Protein AF-A0A9D8IGE2-F1 (afdb_monomer)

Secondary structure (DSSP, 8-state):
-PPPP-HHHHHHHHHHHHTTSTT-EEE--HHHHHHHHHHHHH-TTTHHHHTT---B-SSSS-B-HHHHHHHHHHHHTTSEE--STTS-EEEE-HHHHT--GGGGSSS-HHHHHHHHHHHHHHHHHHHHTT--

Mean predicted aligned error: 4.51 Å

Solvent-accessible surface area (backbone atoms only — not comparable to full-atom values): 7494 Å² total; per-residue (Å²): 130,84,70,78,74,52,70,51,55,52,57,51,47,23,49,17,55,45,19,62,53,78,72,33,67,47,62,59,43,65,66,55,54,33,40,33,55,49,56,48,47,70,34,79,90,42,29,87,74,35,72,87,63,65,68,46,65,89,52,100,48,45,40,36,68,60,60,56,50,40,54,51,52,33,37,77,68,62,32,32,40,64,80,50,96,80,59,51,35,33,36,38,27,70,70,38,32,64,53,67,62,84,79,60,73,59,58,55,75,68,51,51,55,47,35,49,51,47,20,54,51,42,52,50,56,64,50,60,80,71,80,121

Nearest PDB structures (foldseek):
  2zme-assembly1_C  TM=5.025E-01  e=4.613E-01  Homo sapiens
  6zv6-assemb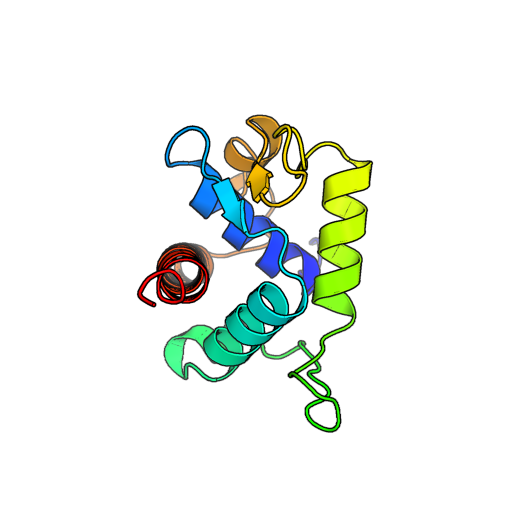ly1_K  TM=4.331E-01  e=1.067E+00  Homo sapiens
  1sd4-assembly1_B  TM=4.549E-01  e=1.668E+00  Staphylococcus aureus
  8p5d-assembly1_SK0  TM=3.813E-01  e=1.578E+00  Spraguea lophii 42_110
  6zvj-assembly1_u  TM=4.175E-01  e=3.451E+00  Homo sapiens

Radius of gyration: 14.19 Å; Cα contacts (8 Å, |Δi|>4): 168; chains: 1; bounding box: 49×35×32 Å

Sequence (132 aa):
MKEERVPSDVIRAIFHFLGEETHFRFPANIPKIHSAFYELSQERDLSTLFEDFVFDTSKIFPYCETVSYTLDILQKANLLACINPGLDEFEISKALSQWNIEETELFNENDIDLLKKAAKKFEDLVKAAYAL

Foldseek 3Di:
DQDEDDLLVLVLLLLLLCCLPPWDKFWPPQLLLQQLVVVQCPDPLLVVSCVPWDWDPVDPHTDTVSSVVSVVVCVVVVQWDQPDPVSTMIIGDPCSNPPPPVVNSHDDPSRSVSSNVSSVSSVCSRPVVVPD

Structure (mmCIF, N/CA/C/O backbone):
data_AF-A0A9D8IGE2-F1
#
_entry.id   AF-A0A9D8IGE2-F1
#
loop_
_atom_site.group_PDB
_atom_site.id
_atom_site.type_symbol
_atom_site.label_atom_id
_atom_site.label_alt_id
_atom_site.label_comp_id
_atom_site.label_asym_id
_atom_site.label_entity_id
_atom_site.label_seq_id
_atom_site.pdbx_PDB_ins_code
_atom_site.Cartn_x
_atom_site.Cartn_y
_atom_site.Cartn_z
_atom_site.occupancy
_atom_site.B_iso_or_equiv
_atom_site.auth_seq_id
_atom_site.auth_comp_id
_atom_site.auth_asym_id
_atom_site.auth_atom_id
_atom_site.pdbx_PDB_model_num
ATOM 1 N N . MET A 1 1 ? -26.355 2.794 5.710 1.00 50.00 1 MET A N 1
ATOM 2 C CA . MET A 1 1 ? -25.624 1.512 5.621 1.00 50.00 1 MET A CA 1
ATOM 3 C C . MET A 1 1 ? -24.201 1.823 6.019 1.00 50.00 1 MET A C 1
ATOM 5 O O . MET A 1 1 ? -23.719 2.846 5.554 1.00 50.00 1 MET A O 1
ATOM 9 N N . LYS A 1 2 ? -23.589 1.040 6.913 1.00 61.34 2 LYS A N 1
ATOM 10 C CA . LYS A 1 2 ? -22.153 1.192 7.170 1.00 61.34 2 LYS A CA 1
ATOM 11 C C . LYS A 1 2 ? -21.412 0.777 5.905 1.00 61.34 2 LYS A C 1
ATOM 13 O O . LYS A 1 2 ? -21.802 -0.216 5.292 1.00 61.34 2 LYS A O 1
ATOM 18 N N . GLU A 1 3 ? -20.455 1.588 5.489 1.00 76.44 3 GLU A N 1
ATOM 19 C CA . GLU A 1 3 ? -19.599 1.284 4.350 1.00 76.44 3 GLU A CA 1
ATOM 20 C C . GLU A 1 3 ? -18.750 0.056 4.714 1.00 76.44 3 GLU A C 1
ATOM 22 O O . GLU A 1 3 ? -18.251 -0.049 5.835 1.00 76.44 3 GLU A O 1
ATOM 27 N N . GLU A 1 4 ? -18.694 -0.934 3.825 1.00 85.44 4 GLU A N 1
ATOM 28 C CA . GLU A 1 4 ? -17.925 -2.157 4.056 1.00 85.44 4 GLU A CA 1
ATOM 29 C C . GLU A 1 4 ? -16.518 -1.960 3.495 1.00 85.44 4 GLU A C 1
ATOM 31 O O . GLU A 1 4 ? -16.360 -1.633 2.318 1.00 85.44 4 GLU A O 1
ATOM 36 N N . ARG A 1 5 ? -15.506 -2.149 4.348 1.00 91.00 5 ARG A N 1
ATOM 37 C CA . ARG A 1 5 ? -14.092 -2.061 3.974 1.00 91.00 5 ARG A CA 1
ATOM 38 C C . ARG A 1 5 ? -13.765 -3.094 2.902 1.00 91.00 5 ARG A C 1
ATOM 40 O O . ARG A 1 5 ? -13.992 -4.283 3.108 1.00 91.00 5 ARG A O 1
ATOM 47 N N . VAL A 1 6 ? -13.137 -2.655 1.815 1.00 93.88 6 VAL A N 1
ATOM 48 C CA . VAL A 1 6 ? -12.596 -3.534 0.770 1.00 93.88 6 VAL A CA 1
ATOM 49 C C . VAL A 1 6 ? -11.062 -3.467 0.725 1.00 93.88 6 VAL A C 1
ATOM 51 O O . VAL A 1 6 ? -10.465 -2.500 1.204 1.00 93.88 6 VAL A O 1
ATOM 54 N N . PRO A 1 7 ? -10.365 -4.451 0.122 1.00 95.75 7 PRO A N 1
ATOM 55 C CA . PRO A 1 7 ? -8.898 -4.498 0.160 1.00 95.75 7 PRO A CA 1
ATOM 56 C C . PRO A 1 7 ? -8.215 -3.276 -0.487 1.00 95.75 7 PRO A C 1
ATOM 58 O O . PRO A 1 7 ? -7.124 -2.875 -0.082 1.00 95.75 7 PRO A O 1
ATOM 61 N N . SER A 1 8 ? -8.862 -2.631 -1.465 1.00 96.19 8 SER A N 1
ATOM 62 C CA . SER A 1 8 ? -8.353 -1.393 -2.070 1.00 96.19 8 SER A CA 1
ATOM 63 C C . SER A 1 8 ? -8.285 -0.222 -1.086 1.00 96.19 8 SER A C 1
ATOM 65 O O . SER A 1 8 ? -7.421 0.642 -1.241 1.00 96.19 8 SER A O 1
ATOM 67 N N . ASP A 1 9 ? -9.138 -0.200 -0.056 1.00 96.00 9 ASP A N 1
ATOM 68 C CA . ASP A 1 9 ? -9.109 0.845 0.974 1.00 96.00 9 ASP A CA 1
ATOM 69 C C . ASP A 1 9 ? -7.844 0.741 1.822 1.00 96.00 9 ASP A C 1
ATOM 71 O O . ASP A 1 9 ? -7.261 1.760 2.182 1.00 96.00 9 ASP A O 1
ATOM 75 N N . VAL A 1 10 ? -7.367 -0.482 2.082 1.00 97.44 10 VAL A N 1
ATOM 76 C CA . VAL A 1 10 ? -6.119 -0.737 2.817 1.00 97.44 10 VAL A CA 1
ATOM 77 C C . VAL A 1 10 ? -4.922 -0.189 2.040 1.00 97.44 10 VAL A C 1
ATOM 79 O O . VAL A 1 10 ? -4.106 0.543 2.597 1.00 97.44 10 VAL A O 1
ATOM 82 N N . ILE A 1 11 ? -4.837 -0.469 0.734 1.00 97.62 11 ILE A N 1
ATOM 83 C CA . ILE A 1 11 ? -3.776 0.076 -0.134 1.00 97.62 11 ILE A CA 1
ATOM 84 C C . ILE A 1 11 ? -3.840 1.608 -0.159 1.00 97.62 11 ILE A C 1
ATOM 86 O O . ILE A 1 11 ? -2.818 2.280 -0.001 1.00 97.62 11 ILE A O 1
ATOM 90 N N . ARG A 1 12 ? -5.043 2.171 -0.332 1.00 96.50 12 ARG A N 1
ATOM 91 C CA . ARG A 1 12 ? -5.259 3.621 -0.336 1.00 96.50 12 ARG A CA 1
ATOM 92 C C . ARG A 1 12 ? -4.833 4.258 0.988 1.00 96.50 12 ARG A C 1
ATOM 94 O O . ARG A 1 12 ? -4.187 5.300 0.959 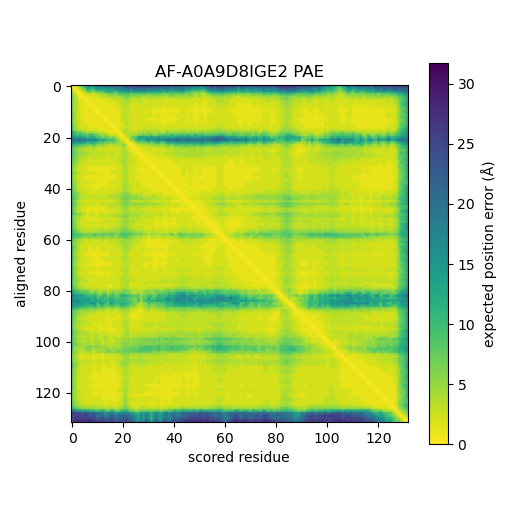1.00 96.50 12 ARG A O 1
ATOM 101 N N . ALA A 1 13 ? -5.157 3.635 2.118 1.00 96.81 13 ALA A N 1
ATOM 102 C CA . ALA A 1 13 ? -4.790 4.100 3.452 1.00 96.81 13 ALA A CA 1
ATOM 103 C C . ALA A 1 13 ? -3.278 4.041 3.697 1.00 96.81 13 ALA A C 1
ATOM 105 O O . ALA A 1 13 ? -2.700 5.001 4.199 1.00 96.81 13 ALA A O 1
ATOM 106 N N . ILE A 1 14 ? -2.614 2.967 3.264 1.00 96.81 14 ILE A N 1
ATOM 107 C CA . ILE A 1 14 ? -1.150 2.863 3.309 1.00 96.81 14 ILE A CA 1
ATOM 108 C C . ILE A 1 14 ? -0.510 4.020 2.529 1.00 96.81 14 ILE A C 1
ATOM 110 O O . ILE A 1 14 ? 0.386 4.688 3.040 1.00 96.81 14 ILE A O 1
ATOM 114 N N . PHE A 1 15 ? -0.995 4.315 1.320 1.00 95.88 15 PHE A N 1
ATOM 115 C CA . PHE A 1 15 ? -0.481 5.440 0.532 1.00 95.88 15 PHE A CA 1
ATOM 116 C C . PHE A 1 15 ? -0.849 6.807 1.111 1.00 95.88 15 PHE A C 1
ATOM 118 O O . PHE A 1 15 ? -0.061 7.741 1.008 1.00 95.88 15 PHE A O 1
ATOM 125 N N . HIS A 1 16 ? -2.007 6.943 1.748 1.00 95.12 16 HIS A N 1
ATOM 126 C CA . HIS A 1 16 ? -2.352 8.152 2.488 1.00 95.12 16 HIS A CA 1
ATOM 127 C C . HIS A 1 16 ? -1.296 8.463 3.562 1.00 95.12 16 HIS A C 1
ATOM 129 O O . HIS A 1 16 ? -0.716 9.548 3.527 1.00 95.12 16 HIS A O 1
ATOM 135 N N . PHE A 1 17 ? -0.961 7.491 4.420 1.00 94.94 17 PHE A N 1
ATOM 136 C CA . PHE A 1 17 ? 0.040 7.680 5.476 1.00 94.94 17 PHE A CA 1
ATOM 137 C C . PHE A 1 17 ? 1.461 7.876 4.941 1.00 94.94 17 PHE A C 1
ATOM 139 O O . PHE A 1 17 ? 2.215 8.667 5.498 1.00 94.94 17 PHE A O 1
ATOM 146 N N . LEU A 1 18 ? 1.827 7.230 3.829 1.00 91.56 18 LEU A N 1
ATOM 147 C CA . LEU A 1 18 ? 3.099 7.519 3.152 1.00 91.56 18 LEU A CA 1
ATOM 148 C C . LEU A 1 18 ? 3.199 8.983 2.704 1.00 91.56 18 LEU A C 1
ATOM 150 O O . LEU A 1 18 ? 4.276 9.566 2.737 1.00 91.56 18 LEU A O 1
ATOM 154 N N . GLY A 1 19 ? 2.088 9.578 2.266 1.00 86.19 19 GLY A N 1
ATOM 155 C CA . GLY A 1 19 ? 2.055 10.947 1.758 1.00 86.19 19 GLY A CA 1
ATOM 156 C C . GLY A 1 19 ? 2.023 12.045 2.829 1.00 86.19 19 GLY A C 1
ATOM 157 O O . GLY A 1 19 ? 2.150 13.218 2.465 1.00 86.19 19 GLY A O 1
ATOM 158 N N . GLU A 1 20 ? 1.831 11.709 4.112 1.00 81.81 20 GLU A N 1
ATOM 159 C CA . GLU A 1 20 ? 1.902 12.678 5.223 1.00 81.81 20 GLU A CA 1
ATOM 160 C C . GLU A 1 20 ? 3.314 13.271 5.356 1.00 81.81 20 GLU A C 1
ATOM 162 O O . GLU A 1 20 ? 3.477 14.462 5.641 1.00 81.81 20 GLU A O 1
ATOM 167 N N . GLU A 1 21 ? 4.342 12.471 5.062 1.00 67.12 21 GLU A N 1
ATOM 168 C CA . GLU A 1 21 ? 5.710 12.946 4.887 1.00 67.12 21 GLU A CA 1
ATOM 169 C C . GLU A 1 21 ? 5.813 13.633 3.513 1.00 67.12 21 GLU A C 1
ATOM 171 O O . GLU A 1 21 ? 5.962 12.992 2.476 1.00 67.12 21 GLU A O 1
ATOM 176 N N . THR A 1 22 ? 5.635 14.959 3.500 1.00 60.03 22 THR A N 1
ATOM 177 C CA . THR A 1 22 ? 5.661 15.868 2.333 1.00 60.03 22 THR A CA 1
ATOM 178 C C . THR A 1 22 ? 6.271 15.289 1.043 1.00 60.03 22 THR A C 1
ATOM 180 O O . THR A 1 22 ? 7.484 15.110 0.960 1.00 60.03 22 THR A O 1
ATOM 183 N N . HIS A 1 23 ? 5.437 15.098 0.011 1.00 67.94 23 HIS A N 1
ATOM 184 C CA . HIS A 1 23 ? 5.825 14.659 -1.342 1.00 67.94 23 HIS A CA 1
ATOM 185 C C . HIS A 1 23 ? 6.613 13.341 -1.393 1.00 67.94 23 HIS A C 1
ATOM 187 O O . HIS A 1 23 ? 7.616 13.233 -2.104 1.00 67.94 23 HIS A O 1
ATOM 193 N N . PHE A 1 24 ? 6.153 12.320 -0.667 1.00 85.00 24 PHE A N 1
ATOM 194 C CA . PHE A 1 24 ? 6.735 10.991 -0.785 1.00 85.00 24 PHE A CA 1
ATOM 195 C C . PHE A 1 24 ? 6.669 10.461 -2.225 1.00 85.00 24 PHE A C 1
ATOM 197 O O . PHE A 1 24 ? 5.616 10.458 -2.877 1.00 85.00 24 PHE A O 1
ATOM 204 N N . ARG A 1 25 ? 7.824 9.983 -2.697 1.00 89.19 25 ARG A N 1
ATOM 205 C CA . ARG A 1 25 ? 7.996 9.305 -3.980 1.00 89.19 25 ARG A CA 1
ATOM 206 C C . ARG A 1 25 ? 8.553 7.908 -3.769 1.00 89.19 25 ARG A C 1
ATOM 208 O O . ARG A 1 25 ? 9.395 7.695 -2.894 1.00 89.19 25 ARG A O 1
ATOM 215 N N . PHE A 1 26 ? 8.104 6.970 -4.591 1.00 90.56 26 PHE A N 1
ATOM 216 C CA . PHE A 1 26 ? 8.604 5.599 -4.602 1.00 90.56 26 PHE A CA 1
ATOM 217 C C . PHE A 1 26 ? 8.703 5.055 -6.027 1.00 90.56 26 PHE A C 1
ATOM 219 O O . PHE A 1 26 ? 8.042 5.576 -6.921 1.00 90.56 26 PHE A O 1
ATOM 226 N N . PRO A 1 27 ? 9.498 4.000 -6.269 1.00 91.12 27 PRO A N 1
ATOM 227 C CA . PRO A 1 27 ? 9.723 3.501 -7.621 1.00 91.12 27 PRO A CA 1
ATOM 228 C C . PRO A 1 27 ? 8.427 3.043 -8.293 1.00 91.12 27 PRO A C 1
ATOM 230 O O . PRO A 1 27 ? 7.682 2.245 -7.721 1.00 91.12 27 PRO A O 1
ATOM 233 N N . ALA A 1 28 ? 8.215 3.439 -9.549 1.00 91.44 28 ALA A N 1
ATOM 234 C CA . ALA A 1 28 ? 7.156 2.937 -10.427 1.00 91.44 28 ALA A CA 1
ATOM 235 C C . ALA A 1 28 ? 7.475 1.522 -10.958 1.00 91.44 28 ALA A C 1
ATOM 237 O O . ALA A 1 28 ? 7.316 1.199 -12.133 1.00 91.44 28 ALA A O 1
ATOM 238 N N . ASN A 1 29 ? 7.958 0.651 -10.069 1.00 92.69 29 ASN A N 1
ATOM 239 C CA . ASN A 1 29 ? 8.340 -0.722 -10.359 1.00 92.69 29 ASN A CA 1
ATOM 240 C C . ASN A 1 29 ? 7.236 -1.665 -9.868 1.00 92.69 29 ASN A C 1
ATOM 242 O O . ASN A 1 29 ? 7.172 -2.003 -8.686 1.00 92.69 29 ASN A O 1
ATOM 246 N N . ILE A 1 30 ? 6.366 -2.086 -10.790 1.00 93.19 30 ILE A N 1
ATOM 247 C CA . ILE A 1 30 ? 5.206 -2.938 -10.491 1.00 93.19 30 ILE A CA 1
ATOM 248 C C . ILE A 1 30 ? 5.606 -4.232 -9.758 1.00 93.19 30 ILE A C 1
ATOM 250 O O . ILE A 1 30 ? 5.047 -4.470 -8.686 1.00 93.19 30 ILE A O 1
ATOM 254 N N . PRO A 1 31 ? 6.590 -5.032 -10.227 1.00 94.88 31 PRO A N 1
ATOM 255 C CA . PRO A 1 31 ? 7.061 -6.189 -9.468 1.00 94.88 31 PRO A CA 1
ATOM 256 C C . PRO A 1 31 ? 7.426 -5.867 -8.016 1.00 94.88 31 PRO A C 1
ATOM 258 O O . PRO A 1 31 ? 7.011 -6.577 -7.106 1.00 94.88 31 PRO A O 1
ATOM 261 N N . LYS A 1 32 ? 8.150 -4.766 -7.784 1.00 94.19 32 LYS A N 1
ATOM 262 C CA . LYS A 1 32 ? 8.584 -4.363 -6.440 1.00 94.19 32 LYS A CA 1
ATOM 263 C C . LYS A 1 32 ? 7.415 -3.973 -5.542 1.00 94.19 32 LYS A C 1
ATOM 265 O O . LYS A 1 32 ? 7.379 -4.385 -4.389 1.00 94.19 32 LYS A O 1
ATOM 270 N N . ILE A 1 33 ? 6.458 -3.209 -6.066 1.00 96.44 33 ILE A N 1
ATOM 271 C CA . ILE A 1 33 ? 5.266 -2.787 -5.318 1.00 96.44 33 ILE A CA 1
ATOM 272 C C . ILE A 1 33 ? 4.450 -4.009 -4.892 1.00 96.44 33 ILE A C 1
ATOM 274 O O . ILE A 1 33 ? 4.047 -4.121 -3.737 1.00 96.44 33 ILE A O 1
ATOM 278 N N . HIS A 1 34 ? 4.237 -4.949 -5.810 1.00 97.50 34 HIS A N 1
ATOM 279 C CA . HIS A 1 34 ? 3.500 -6.169 -5.514 1.00 97.50 34 HIS A CA 1
ATOM 280 C C . HIS A 1 34 ? 4.225 -7.069 -4.505 1.00 97.50 34 HIS A C 1
ATOM 282 O O . HIS A 1 34 ? 3.589 -7.552 -3.569 1.00 97.50 34 HIS A O 1
ATOM 288 N N . SER A 1 35 ? 5.541 -7.249 -4.649 1.00 96.94 35 SER A N 1
ATOM 289 C CA . SER A 1 35 ? 6.346 -7.976 -3.664 1.00 96.94 35 SER A CA 1
ATOM 290 C C . SER A 1 35 ? 6.297 -7.312 -2.288 1.00 96.94 35 SER A C 1
ATOM 292 O O . SER A 1 35 ? 6.153 -8.015 -1.296 1.00 96.94 35 SER A O 1
ATOM 294 N N . ALA A 1 36 ? 6.331 -5.977 -2.216 1.00 97.25 36 ALA A N 1
ATOM 295 C CA . ALA A 1 36 ? 6.214 -5.262 -0.949 1.00 97.25 36 ALA A CA 1
ATOM 296 C C . ALA A 1 36 ? 4.862 -5.534 -0.268 1.00 97.25 36 ALA A C 1
ATOM 298 O O . ALA A 1 36 ? 4.830 -5.885 0.907 1.00 97.25 36 ALA A O 1
ATOM 299 N N . PHE A 1 37 ? 3.746 -5.460 -1.001 1.00 98.00 37 PHE A N 1
ATOM 300 C CA . PHE A 1 37 ? 2.433 -5.813 -0.445 1.00 98.00 37 PHE A CA 1
ATOM 301 C C . PHE A 1 37 ? 2.327 -7.287 -0.046 1.00 98.00 37 PHE A C 1
ATOM 303 O O . PHE A 1 37 ? 1.692 -7.601 0.960 1.00 98.00 37 PHE A O 1
ATOM 310 N N . TYR A 1 38 ? 2.963 -8.187 -0.796 1.00 97.62 38 TYR A N 1
ATOM 311 C CA . TYR A 1 38 ? 3.034 -9.589 -0.412 1.00 97.62 38 TYR A CA 1
ATOM 312 C C . TYR A 1 38 ? 3.795 -9.757 0.903 1.00 97.62 38 TYR A C 1
ATOM 314 O O . TYR A 1 38 ? 3.266 -10.377 1.816 1.00 97.62 38 TYR A O 1
ATOM 322 N N . GLU A 1 39 ? 4.977 -9.161 1.055 1.00 96.88 39 GLU A N 1
ATOM 323 C CA . GLU A 1 39 ? 5.744 -9.236 2.304 1.00 96.88 39 GLU A CA 1
ATOM 324 C C . GLU A 1 39 ? 4.962 -8.674 3.498 1.00 96.88 39 GLU A C 1
ATOM 326 O O . GLU A 1 39 ? 4.895 -9.333 4.533 1.00 96.88 39 GLU A O 1
ATOM 331 N N . LEU A 1 40 ? 4.270 -7.539 3.336 1.00 97.75 40 LEU A N 1
ATOM 332 C CA . LEU A 1 40 ? 3.374 -7.004 4.370 1.00 97.75 40 LEU A CA 1
ATOM 333 C C . LEU A 1 40 ? 2.257 -7.986 4.744 1.00 97.75 40 LEU A C 1
ATOM 335 O O . LEU A 1 40 ? 1.944 -8.123 5.922 1.00 97.75 40 LEU A O 1
ATOM 339 N N . SER A 1 41 ? 1.682 -8.698 3.771 1.00 97.06 41 SER A N 1
ATOM 340 C CA . SER A 1 41 ? 0.640 -9.703 4.035 1.00 97.06 41 SER A CA 1
ATOM 341 C C . SER A 1 41 ? 1.143 -10.920 4.822 1.00 97.06 41 SER A C 1
ATOM 343 O O . SER A 1 41 ? 0.349 -11.606 5.461 1.00 97.06 41 SER A O 1
ATOM 345 N N . GLN A 1 42 ? 2.452 -11.199 4.789 1.00 96.25 42 GLN A N 1
ATOM 346 C CA . GLN A 1 42 ? 3.059 -12.304 5.539 1.00 96.25 42 GLN A CA 1
ATOM 347 C C . GLN A 1 42 ? 3.387 -11.926 6.993 1.00 96.25 42 GLN A C 1
ATOM 349 O O . GLN A 1 42 ? 3.714 -12.794 7.806 1.00 96.25 42 GLN A O 1
ATOM 354 N N . GLU A 1 43 ? 3.302 -10.642 7.344 1.00 95.75 43 GLU A N 1
ATOM 355 C CA . GLU A 1 43 ? 3.578 -10.149 8.689 1.00 95.75 43 GLU A CA 1
ATOM 356 C C . GLU A 1 43 ? 2.411 -10.467 9.625 1.00 95.75 43 GLU A C 1
ATOM 358 O O . GLU A 1 43 ? 1.275 -10.027 9.438 1.00 95.75 43 GLU A O 1
ATOM 363 N N . ARG A 1 44 ? 2.692 -11.245 10.675 1.00 9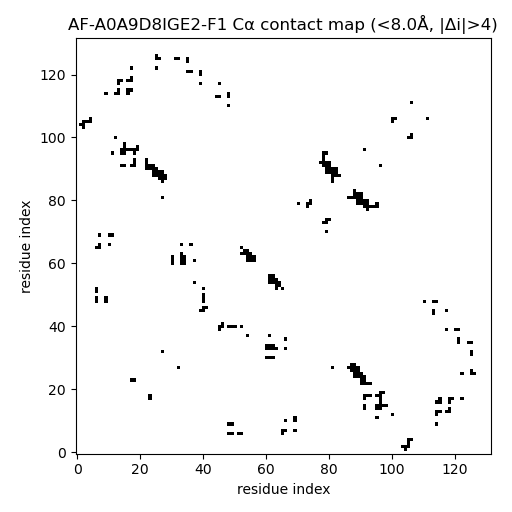3.94 44 ARG A N 1
ATOM 364 C CA . ARG A 1 44 ? 1.659 -11.780 11.575 1.00 93.94 44 ARG A CA 1
ATOM 365 C C . ARG A 1 44 ? 0.806 -10.684 12.214 1.00 93.94 44 ARG A C 1
ATOM 367 O O . ARG A 1 44 ? -0.394 -10.867 12.391 1.00 93.94 44 ARG A O 1
ATOM 374 N N . ASP A 1 45 ? 1.427 -9.574 12.580 1.00 94.31 45 ASP A N 1
ATOM 375 C CA . ASP A 1 45 ? 0.786 -8.419 13.203 1.00 94.31 45 ASP A CA 1
ATOM 376 C C . ASP A 1 45 ? -0.034 -7.566 12.226 1.00 94.31 45 ASP A C 1
ATOM 378 O O . ASP A 1 45 ? -0.895 -6.822 12.678 1.00 94.31 45 ASP A O 1
ATOM 382 N N . LEU A 1 46 ? 0.193 -7.694 10.915 1.00 95.88 46 LEU A N 1
ATOM 383 C CA . LEU A 1 46 ? -0.577 -7.006 9.873 1.00 95.88 46 LEU A CA 1
ATOM 384 C C . LEU A 1 46 ? -1.637 -7.901 9.219 1.00 95.88 46 LEU A C 1
ATOM 386 O O . LEU A 1 46 ? -2.433 -7.405 8.427 1.00 95.88 46 LEU A O 1
ATOM 390 N N . SER A 1 47 ? -1.663 -9.198 9.542 1.00 91.12 47 SER A N 1
ATOM 391 C CA . SER A 1 47 ? -2.518 -10.199 8.886 1.00 91.12 47 SER A CA 1
ATOM 392 C C . SER A 1 47 ? -3.984 -9.773 8.741 1.00 91.12 47 SER A C 1
ATOM 394 O O . SER A 1 47 ? -4.544 -9.941 7.663 1.00 91.12 47 SER A O 1
ATOM 396 N N . THR A 1 48 ? -4.563 -9.126 9.757 1.00 92.88 48 THR A N 1
ATOM 397 C CA . THR A 1 48 ? -5.964 -8.660 9.770 1.00 92.88 48 THR A CA 1
ATOM 398 C C . THR A 1 48 ? -6.285 -7.578 8.732 1.00 92.88 48 THR A C 1
ATOM 400 O O . THR A 1 48 ? -7.445 -7.400 8.351 1.00 92.88 48 THR A O 1
ATOM 403 N N . LEU A 1 49 ? -5.278 -6.835 8.263 1.00 96.38 49 LEU A N 1
ATOM 404 C CA . LEU A 1 49 ? -5.429 -5.862 7.177 1.00 96.38 49 LEU A CA 1
ATOM 405 C C . LEU A 1 49 ? -5.437 -6.537 5.800 1.00 96.38 49 LEU A C 1
ATOM 407 O O . LEU A 1 49 ? -5.959 -5.967 4.845 1.00 96.38 49 LEU A O 1
ATOM 411 N N . PHE A 1 50 ? -4.853 -7.731 5.691 1.00 96.50 50 PHE A N 1
ATOM 412 C CA . PHE A 1 50 ? -4.585 -8.399 4.420 1.00 96.50 50 PHE A CA 1
ATOM 413 C C . PHE A 1 50 ? -5.369 -9.708 4.221 1.00 96.50 50 PHE A C 1
ATOM 415 O O . PHE A 1 50 ? -5.124 -10.399 3.236 1.00 96.50 50 PHE A O 1
ATOM 422 N N . GLU A 1 51 ? -6.318 -10.046 5.103 1.00 92.69 51 GLU A N 1
ATOM 423 C CA . GLU A 1 51 ? -7.053 -11.330 5.082 1.00 92.69 51 GLU A CA 1
ATOM 424 C C . GLU A 1 51 ? -7.743 -11.615 3.740 1.00 92.69 51 GLU A C 1
ATOM 426 O O . GLU A 1 51 ? -7.743 -12.751 3.270 1.00 92.69 51 GLU A O 1
ATOM 431 N N . ASP A 1 52 ? -8.264 -10.572 3.094 1.00 94.88 52 ASP A N 1
ATOM 432 C CA . ASP A 1 52 ? -9.010 -10.668 1.835 1.00 94.88 52 ASP A CA 1
ATOM 433 C C . ASP A 1 52 ? -8.130 -10.497 0.581 1.00 94.88 52 ASP A C 1
ATOM 435 O O . ASP A 1 52 ? -8.629 -10.436 -0.547 1.00 94.88 52 ASP A O 1
ATOM 439 N N . PHE A 1 53 ? -6.808 -10.392 0.740 1.00 96.62 53 PHE A N 1
ATOM 440 C CA . PHE A 1 53 ? -5.895 -10.292 -0.394 1.00 96.62 53 PHE A CA 1
ATOM 441 C C . PHE A 1 53 ? -5.558 -11.672 -0.949 1.00 96.62 53 PHE A C 1
ATOM 443 O O . PHE A 1 53 ? -5.113 -12.571 -0.239 1.00 96.62 53 PHE A O 1
ATOM 450 N N . VAL A 1 54 ? -5.668 -11.809 -2.270 1.00 96.06 54 VAL A N 1
ATOM 451 C CA . VAL A 1 54 ? -5.257 -13.019 -2.985 1.00 96.06 54 VAL A CA 1
ATOM 452 C C . VAL A 1 54 ? -3.994 -12.722 -3.785 1.00 96.06 54 VAL A C 1
ATOM 454 O O . VAL A 1 54 ? -4.012 -11.912 -4.717 1.00 96.06 54 VAL A O 1
ATOM 457 N N . PHE A 1 55 ? -2.898 -13.386 -3.415 1.00 96.62 55 PHE A N 1
ATOM 458 C CA . PHE A 1 55 ? -1.622 -13.314 -4.122 1.00 96.62 55 PHE A CA 1
ATOM 459 C C . PHE A 1 55 ? -1.366 -14.598 -4.918 1.00 96.62 55 PHE A C 1
ATOM 461 O O . PHE A 1 55 ? -1.310 -15.692 -4.361 1.00 96.62 55 PHE A O 1
ATOM 468 N N . ASP A 1 56 ? -1.159 -14.457 -6.224 1.00 96.81 56 ASP A N 1
ATOM 469 C CA . ASP A 1 56 ? -0.668 -15.508 -7.109 1.00 96.81 56 ASP A CA 1
ATOM 470 C C . ASP A 1 56 ? 0.865 -15.529 -7.090 1.00 96.81 56 ASP A C 1
ATOM 472 O O . ASP A 1 56 ? 1.529 -14.653 -7.651 1.00 96.81 56 ASP A O 1
ATOM 476 N N . THR A 1 57 ? 1.426 -16.542 -6.434 1.00 95.12 57 THR A N 1
ATOM 477 C CA . THR A 1 57 ? 2.873 -16.760 -6.294 1.00 95.12 57 THR A CA 1
ATOM 478 C C . THR A 1 57 ? 3.454 -17.686 -7.364 1.00 95.12 57 THR A C 1
ATOM 480 O O . THR A 1 57 ? 4.650 -17.965 -7.341 1.00 95.12 57 THR A O 1
ATOM 483 N N . SER A 1 58 ? 2.647 -18.155 -8.324 1.00 94.38 58 SER A N 1
ATOM 484 C CA . SER A 1 58 ? 3.119 -19.016 -9.421 1.00 94.38 58 SER A CA 1
ATOM 485 C C . SER A 1 58 ? 3.861 -18.252 -10.527 1.00 94.38 58 SER A C 1
ATOM 487 O O . SER A 1 58 ? 4.485 -18.858 -11.400 1.00 94.38 58 SER A O 1
ATOM 489 N N . LYS A 1 59 ? 3.790 -16.916 -10.504 1.00 87.31 59 LYS A N 1
ATOM 490 C CA . LYS A 1 59 ? 4.415 -16.016 -11.481 1.00 87.31 59 LYS A CA 1
ATOM 491 C C . LYS A 1 59 ? 5.859 -15.668 -11.091 1.00 87.31 59 LYS A C 1
ATOM 493 O O . LYS A 1 59 ? 6.372 -16.080 -10.059 1.00 87.31 59 LYS A O 1
ATOM 498 N N . ILE A 1 60 ? 6.516 -14.859 -11.927 1.00 90.56 60 ILE A N 1
ATOM 499 C CA . ILE A 1 60 ? 7.899 -14.379 -11.717 1.00 90.56 60 ILE A CA 1
ATOM 500 C C . ILE A 1 60 ? 8.042 -13.567 -10.411 1.00 90.56 60 ILE A C 1
ATOM 502 O O . ILE A 1 60 ? 9.120 -13.520 -9.827 1.00 90.56 60 ILE A O 1
ATOM 506 N N . PHE A 1 61 ? 6.959 -12.939 -9.951 1.00 93.88 61 PHE A N 1
ATOM 507 C CA . PHE A 1 61 ? 6.846 -12.264 -8.658 1.00 93.88 61 PHE A CA 1
ATOM 508 C C . PHE A 1 61 ? 5.423 -12.470 -8.103 1.00 93.88 61 PHE A C 1
ATOM 510 O O . PHE A 1 61 ? 4.512 -12.706 -8.905 1.00 93.88 61 PHE A O 1
ATOM 517 N N . PRO A 1 62 ? 5.202 -12.372 -6.775 1.00 96.62 62 PRO A N 1
ATOM 518 C CA . PRO A 1 62 ? 3.866 -12.458 -6.188 1.00 96.62 62 PRO A CA 1
ATOM 519 C C . PRO A 1 62 ? 2.951 -11.396 -6.789 1.00 96.62 62 PRO A C 1
ATOM 521 O O . PRO A 1 62 ? 3.245 -10.212 -6.700 1.00 96.62 62 PRO A O 1
ATOM 524 N N . TYR A 1 63 ? 1.848 -11.791 -7.411 1.00 97.44 63 TYR A N 1
ATOM 525 C CA . TYR A 1 63 ? 0.942 -10.866 -8.088 1.00 97.44 63 TYR A CA 1
ATOM 526 C C . TYR A 1 63 ? -0.404 -10.797 -7.373 1.00 97.44 63 TYR A C 1
ATOM 528 O O . TYR A 1 63 ? -0.951 -11.822 -6.998 1.00 97.44 63 TYR A O 1
ATOM 536 N N . CYS A 1 64 ? -0.985 -9.606 -7.244 1.00 97.75 64 CYS A N 1
ATOM 537 C CA . CYS A 1 64 ? -2.300 -9.413 -6.635 1.00 97.75 64 CYS A CA 1
ATOM 538 C C . CYS A 1 64 ? -3.108 -8.458 -7.505 1.00 97.75 64 CYS A C 1
ATOM 540 O O . CYS A 1 64 ? -2.715 -7.306 -7.689 1.00 97.75 64 CYS A O 1
ATOM 542 N N . GLU A 1 65 ? -4.229 -8.926 -8.044 1.00 97.12 65 GLU A N 1
ATOM 543 C CA . GLU A 1 65 ? -5.066 -8.126 -8.942 1.00 97.12 65 GLU A CA 1
ATOM 544 C C . GLU A 1 65 ? -5.547 -6.835 -8.267 1.00 97.12 65 GLU A C 1
ATOM 546 O O . GLU A 1 65 ? -5.479 -5.767 -8.873 1.00 97.12 65 GLU A O 1
ATOM 551 N N . THR A 1 66 ? -5.907 -6.896 -6.981 1.00 97.56 66 THR A N 1
ATOM 552 C CA . THR A 1 66 ? -6.351 -5.727 -6.210 1.00 97.56 66 THR A CA 1
ATOM 553 C C . THR A 1 66 ? -5.280 -4.644 -6.101 1.00 97.56 66 THR A C 1
ATOM 555 O O . THR A 1 66 ? -5.605 -3.457 -6.154 1.00 97.56 66 THR A O 1
ATOM 558 N N . VAL A 1 67 ? -4.000 -5.021 -6.007 1.00 97.81 67 VAL A N 1
ATOM 559 C CA . VAL A 1 67 ? -2.888 -4.057 -6.022 1.00 97.81 67 VAL A CA 1
ATOM 560 C C . VAL A 1 67 ? -2.847 -3.328 -7.364 1.00 97.81 67 VAL A C 1
ATOM 562 O O . VAL A 1 67 ? -2.877 -2.100 -7.389 1.00 97.81 67 VAL A O 1
ATOM 565 N N . SER A 1 68 ? -2.856 -4.060 -8.484 1.00 96.75 68 SER A N 1
ATOM 566 C CA . SER A 1 68 ? -2.858 -3.449 -9.823 1.00 96.75 68 SER A CA 1
ATOM 567 C C . SER A 1 68 ? -4.089 -2.573 -10.063 1.00 96.75 68 SER A C 1
ATOM 569 O O . SER A 1 68 ? -3.959 -1.452 -10.551 1.00 96.75 68 SER A O 1
ATOM 571 N N . TYR A 1 69 ? -5.271 -3.065 -9.692 1.00 96.62 69 TYR A N 1
ATOM 572 C CA . TYR A 1 69 ? -6.526 -2.332 -9.820 1.00 96.62 69 TYR A CA 1
ATOM 573 C C . TYR A 1 69 ? -6.491 -1.024 -9.023 1.00 96.62 69 TYR A C 1
ATOM 575 O O . TYR A 1 69 ? -6.808 0.037 -9.556 1.00 96.62 69 TYR A O 1
ATOM 583 N N . THR A 1 70 ? -6.039 -1.069 -7.769 1.00 97.31 70 THR A N 1
ATOM 584 C CA . THR A 1 70 ? -5.981 0.130 -6.925 1.00 97.31 70 THR A CA 1
ATOM 585 C C . THR A 1 70 ? -4.984 1.149 -7.473 1.00 97.31 70 THR A C 1
ATOM 587 O O . THR A 1 70 ? -5.300 2.335 -7.527 1.00 97.31 70 THR A O 1
ATOM 590 N N . LEU A 1 71 ? -3.813 0.708 -7.951 1.00 96.25 71 LEU A N 1
ATOM 591 C CA . LEU A 1 71 ? -2.847 1.594 -8.609 1.00 96.25 71 LEU A CA 1
ATOM 592 C C . LEU A 1 71 ? -3.447 2.293 -9.836 1.00 96.25 71 LEU A C 1
ATOM 594 O O . LEU A 1 71 ? -3.234 3.491 -10.019 1.00 96.25 71 LEU A O 1
ATOM 598 N N . ASP A 1 72 ? -4.190 1.572 -10.677 1.00 95.12 72 ASP A N 1
ATOM 599 C CA . ASP A 1 72 ? -4.852 2.135 -11.860 1.00 95.12 72 ASP A CA 1
ATOM 600 C C . ASP A 1 72 ? -5.932 3.162 -11.479 1.00 95.12 72 ASP A C 1
ATOM 602 O O . ASP A 1 72 ? -5.960 4.267 -12.024 1.00 95.12 72 ASP A O 1
ATOM 606 N N . ILE A 1 73 ? -6.775 2.851 -10.488 1.00 95.94 73 ILE A N 1
ATOM 607 C CA . ILE A 1 73 ? -7.813 3.769 -9.997 1.00 95.94 73 ILE A CA 1
ATOM 608 C C . ILE A 1 73 ? -7.204 5.041 -9.403 1.00 95.94 73 ILE A C 1
ATOM 610 O O . ILE A 1 73 ? -7.646 6.143 -9.736 1.00 95.94 73 ILE A O 1
ATOM 614 N N . LEU A 1 74 ? -6.174 4.917 -8.563 1.00 95.75 74 LEU A N 1
ATOM 615 C CA . LEU A 1 74 ? -5.510 6.078 -7.970 1.00 95.75 74 LEU A CA 1
ATOM 616 C C . LEU A 1 74 ? -4.847 6.957 -9.036 1.00 95.75 74 LEU A C 1
ATOM 618 O O . LEU A 1 74 ? -4.918 8.180 -8.935 1.00 95.75 74 LEU A O 1
ATOM 622 N N . GLN A 1 75 ? -4.268 6.365 -10.082 1.00 94.31 75 GLN A N 1
ATOM 623 C CA . GLN A 1 75 ? -3.718 7.122 -11.209 1.00 94.31 75 GLN A CA 1
ATOM 624 C C . GLN A 1 75 ? -4.800 7.847 -12.008 1.00 94.31 75 GLN A C 1
ATOM 626 O O . GLN A 1 75 ? -4.687 9.048 -12.247 1.00 94.31 75 GLN A O 1
ATOM 631 N N . LYS A 1 76 ? -5.893 7.162 -12.360 1.00 93.75 76 LYS A N 1
ATOM 632 C CA . LYS A 1 76 ? -7.037 7.774 -13.059 1.00 93.75 76 LYS A CA 1
ATOM 633 C C . LYS A 1 76 ? -7.678 8.907 -12.255 1.00 93.75 76 LYS A C 1
ATOM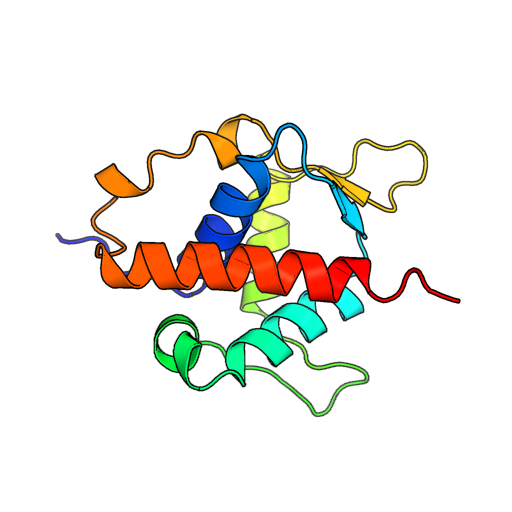 635 O O . LYS A 1 76 ? -8.176 9.865 -12.840 1.00 93.75 76 LYS A O 1
ATOM 640 N N . ALA A 1 77 ? -7.640 8.815 -10.927 1.00 94.12 77 ALA A N 1
ATOM 641 C CA . ALA A 1 77 ? -8.113 9.849 -10.012 1.00 94.12 77 ALA A CA 1
ATOM 642 C C . ALA A 1 77 ? -7.094 10.983 -9.763 1.00 94.12 77 ALA A C 1
ATOM 644 O O . ALA A 1 77 ? -7.393 11.896 -8.996 1.00 94.12 77 ALA A O 1
ATOM 645 N N . ASN A 1 78 ? -5.908 10.951 -10.386 1.00 92.12 78 ASN A N 1
ATOM 646 C CA . ASN A 1 78 ? -4.781 11.861 -10.123 1.00 92.12 78 ASN A CA 1
ATOM 647 C C . ASN A 1 78 ? -4.314 11.867 -8.653 1.00 92.12 78 ASN A C 1
ATOM 649 O O . ASN A 1 78 ? -3.770 12.858 -8.165 1.00 92.12 78 ASN A O 1
ATOM 653 N N . LEU A 1 79 ? -4.535 10.762 -7.939 1.00 93.50 79 LEU A N 1
ATOM 654 C CA . LEU A 1 79 ? -4.128 10.579 -6.547 1.00 93.50 79 LEU A CA 1
ATOM 655 C C . LEU A 1 79 ? -2.713 10.006 -6.416 1.00 93.50 79 LEU A C 1
ATOM 657 O O . LEU A 1 79 ? -2.048 10.241 -5.406 1.00 93.50 79 LEU A O 1
ATOM 661 N N . LEU A 1 80 ? -2.267 9.303 -7.455 1.00 92.75 80 LEU A N 1
ATOM 662 C CA . LEU A 1 80 ? -0.922 8.780 -7.643 1.00 92.75 80 LEU A CA 1
ATOM 663 C C . LEU A 1 80 ? -0.469 9.160 -9.054 1.00 92.75 80 LEU A C 1
ATOM 665 O O . LEU A 1 80 ? -1.227 8.959 -9.998 1.00 92.75 80 LEU A O 1
ATOM 669 N N . ALA A 1 81 ? 0.727 9.711 -9.230 1.00 87.75 81 ALA A N 1
ATOM 670 C CA . ALA A 1 81 ? 1.141 10.187 -10.546 1.00 87.75 81 ALA A CA 1
ATOM 671 C C . ALA A 1 81 ? 2.621 9.939 -10.822 1.00 87.75 81 ALA A C 1
ATOM 673 O O . ALA A 1 81 ? 3.463 10.068 -9.942 1.00 87.75 81 ALA A O 1
ATOM 674 N N . CYS A 1 82 ? 2.938 9.618 -12.072 1.00 84.31 82 CYS A N 1
ATOM 675 C CA . CYS A 1 82 ? 4.305 9.457 -12.546 1.00 84.31 82 CYS A CA 1
ATOM 676 C C . CYS A 1 82 ? 4.725 10.747 -13.266 1.00 84.31 82 CYS A C 1
ATOM 678 O O . CYS A 1 82 ? 4.507 10.898 -14.466 1.00 84.31 82 CYS A O 1
ATOM 680 N N . ILE A 1 83 ? 5.179 11.745 -12.499 1.00 69.75 83 ILE A N 1
ATOM 681 C CA . ILE A 1 83 ? 5.384 13.128 -12.990 1.00 69.75 83 ILE A CA 1
ATOM 682 C C . ILE A 1 83 ? 6.869 13.417 -13.271 1.00 69.75 83 ILE A C 1
ATOM 684 O O . ILE A 1 83 ? 7.222 14.449 -13.844 1.00 69.75 83 ILE A O 1
ATOM 688 N N . ASN A 1 84 ? 7.774 12.520 -12.887 1.00 72.88 84 ASN A N 1
ATOM 689 C CA . ASN A 1 84 ? 9.199 12.742 -13.071 1.00 72.88 84 ASN A CA 1
ATOM 690 C C . ASN A 1 84 ? 9.650 12.441 -14.523 1.00 72.88 84 ASN A C 1
ATOM 692 O O . ASN A 1 84 ? 9.051 11.600 -15.191 1.00 72.88 84 ASN A O 1
ATOM 696 N N . PRO A 1 85 ? 10.708 13.099 -15.047 1.00 68.06 85 PRO A N 1
ATOM 697 C CA . PRO A 1 85 ? 11.131 12.919 -16.442 1.00 68.06 85 PRO A CA 1
ATOM 698 C C . PRO A 1 85 ? 11.488 11.478 -16.830 1.00 68.06 85 PRO A C 1
ATOM 700 O O . PRO A 1 85 ? 11.400 11.130 -18.005 1.00 68.06 85 PRO A O 1
ATOM 703 N N . GLY A 1 86 ? 11.907 10.660 -15.859 1.00 72.44 86 GLY A N 1
ATOM 704 C CA . GLY A 1 86 ? 12.240 9.250 -16.064 1.00 72.44 86 GLY A CA 1
ATOM 705 C C . GLY A 1 86 ? 11.027 8.320 -16.116 1.00 72.44 86 GLY A C 1
ATOM 706 O O . GLY A 1 86 ? 11.173 7.184 -16.559 1.00 72.44 86 GLY A O 1
ATOM 707 N N . LEU A 1 87 ? 9.844 8.795 -15.704 1.00 78.94 87 LEU A N 1
ATOM 708 C CA . LEU A 1 87 ? 8.635 7.989 -15.515 1.00 78.94 87 LEU A CA 1
ATOM 709 C C . LEU A 1 87 ? 8.880 6.707 -14.691 1.00 78.94 87 LEU A C 1
ATOM 711 O O . LEU A 1 87 ? 8.257 5.668 -14.912 1.00 78.94 87 LEU A O 1
ATOM 715 N N . ASP A 1 88 ? 9.821 6.776 -13.756 1.00 86.75 88 ASP A N 1
ATOM 716 C CA . ASP A 1 88 ? 10.308 5.666 -12.939 1.00 86.75 88 ASP A CA 1
ATOM 717 C C . ASP A 1 88 ? 9.958 5.826 -11.455 1.00 86.75 88 ASP A C 1
ATOM 719 O O . ASP A 1 88 ? 10.275 4.946 -10.655 1.00 86.75 88 ASP A O 1
ATOM 723 N N . GLU A 1 89 ? 9.240 6.890 -11.085 1.00 90.62 89 GLU A N 1
ATOM 724 C CA . GLU A 1 89 ? 8.757 7.127 -9.726 1.00 90.62 89 GLU A CA 1
ATOM 725 C C . GLU A 1 89 ? 7.274 7.506 -9.716 1.00 90.62 89 GLU A C 1
ATOM 727 O O . GLU A 1 89 ? 6.809 8.326 -10.509 1.00 90.62 89 GLU A O 1
ATOM 732 N N . PHE A 1 90 ? 6.527 6.938 -8.776 1.00 92.81 90 PHE A N 1
ATOM 733 C CA . PHE A 1 90 ? 5.215 7.425 -8.393 1.00 92.81 90 PHE A CA 1
ATOM 734 C C . PHE A 1 90 ? 5.341 8.484 -7.300 1.00 92.81 90 PHE A C 1
ATOM 736 O O . PHE A 1 90 ? 6.049 8.293 -6.314 1.00 92.81 90 PHE A O 1
ATOM 743 N N . GLU A 1 91 ? 4.602 9.576 -7.459 1.00 92.62 91 GLU A N 1
ATOM 744 C CA . GLU A 1 91 ? 4.392 10.620 -6.465 1.00 92.62 91 GLU A CA 1
ATOM 745 C C . GLU A 1 91 ? 2.967 10.531 -5.914 1.00 92.62 91 GLU A C 1
ATOM 747 O O . GLU A 1 91 ? 1.992 10.446 -6.669 1.00 92.62 91 GLU A O 1
ATOM 752 N N . ILE A 1 92 ? 2.850 10.563 -4.586 1.00 93.44 92 ILE A N 1
ATOM 753 C CA . ILE A 1 92 ? 1.562 10.623 -3.895 1.00 93.44 92 ILE A CA 1
ATOM 754 C C . ILE A 1 92 ? 1.063 12.066 -3.909 1.00 93.44 92 ILE A C 1
ATOM 756 O O . ILE A 1 92 ? 1.754 12.990 -3.481 1.00 93.44 92 ILE A O 1
ATOM 760 N N . SER A 1 93 ? -0.160 12.268 -4.399 1.00 92.56 93 SER A N 1
ATOM 761 C CA . SER A 1 93 ? -0.760 13.599 -4.434 1.00 92.56 93 SER A CA 1
ATOM 762 C C . SER A 1 93 ? -1.063 14.124 -3.028 1.00 92.56 93 SER A C 1
ATOM 764 O O . SER A 1 93 ? -1.395 13.373 -2.108 1.00 92.56 93 SER A O 1
ATOM 766 N N . LYS A 1 94 ? -1.098 15.453 -2.902 1.00 90.88 94 LYS A N 1
ATOM 767 C CA . LYS A 1 94 ? -1.584 16.122 -1.691 1.00 90.88 94 LYS A CA 1
ATOM 768 C C . LYS A 1 94 ? -3.030 15.740 -1.341 1.00 90.88 94 LYS A C 1
ATOM 770 O O . LYS A 1 94 ? -3.384 15.676 -0.173 1.00 90.88 94 LYS A O 1
ATOM 775 N N . ALA A 1 95 ? -3.875 15.481 -2.339 1.00 92.31 95 ALA A N 1
ATOM 776 C CA . ALA A 1 95 ? -5.265 15.094 -2.101 1.00 92.31 95 ALA A CA 1
ATOM 777 C C . ALA A 1 95 ? -5.371 13.716 -1.426 1.00 92.31 95 ALA A C 1
ATOM 779 O O . ALA A 1 95 ? -6.220 13.525 -0.561 1.00 92.31 95 ALA A O 1
ATOM 780 N N . LEU A 1 96 ? -4.494 12.772 -1.788 1.00 93.25 96 LEU A N 1
ATOM 781 C CA . LEU A 1 96 ? -4.442 11.461 -1.145 1.00 93.25 96 LEU A CA 1
ATOM 782 C C . LEU A 1 96 ? -3.875 11.556 0.277 1.00 93.25 96 LEU A C 1
ATOM 784 O O . LEU A 1 96 ? -4.436 10.959 1.192 1.00 93.25 96 LEU A O 1
ATOM 788 N N . SER A 1 97 ? -2.823 12.350 0.492 1.00 92.25 97 SER A N 1
ATOM 789 C CA . SER A 1 97 ? -2.252 12.536 1.835 1.00 92.25 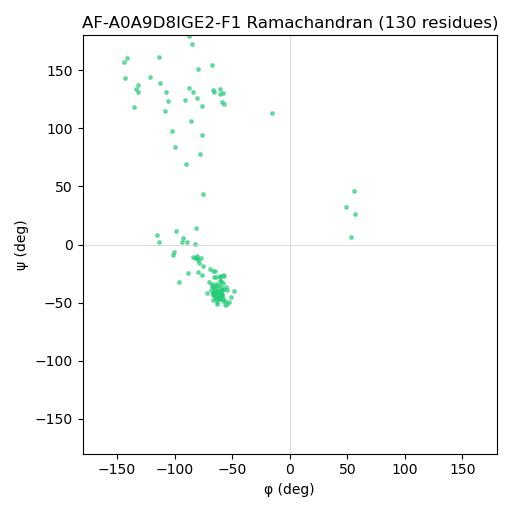97 SER A CA 1
ATOM 790 C C . SER A 1 97 ? -3.151 13.320 2.790 1.00 92.25 97 SER A C 1
ATOM 792 O O . SER A 1 97 ? -3.028 13.186 3.997 1.00 92.25 97 SER A O 1
ATOM 794 N N . GLN A 1 98 ? -4.091 14.108 2.269 1.00 91.19 98 GLN A N 1
ATOM 795 C CA . GLN A 1 98 ? -5.085 14.837 3.062 1.00 91.19 98 GLN A CA 1
ATOM 796 C C . GLN A 1 98 ? -6.443 14.128 3.131 1.00 91.19 98 GLN A C 1
ATOM 798 O O . GLN A 1 98 ? -7.430 14.734 3.550 1.00 91.19 98 GLN A O 1
ATOM 803 N N . TRP A 1 99 ? -6.524 12.869 2.693 1.00 91.50 99 TRP A N 1
ATOM 804 C CA . TRP A 1 99 ? -7.742 12.083 2.843 1.00 91.50 99 TRP A CA 1
ATOM 805 C C . TRP A 1 99 ? -8.111 11.974 4.325 1.00 91.50 99 TRP A C 1
ATOM 807 O O . TRP A 1 99 ? -7.318 11.497 5.129 1.00 91.50 99 TRP A O 1
ATOM 817 N N . ASN A 1 100 ? -9.318 12.415 4.683 1.00 88.00 100 ASN A N 1
ATOM 818 C CA . ASN A 1 100 ? -9.803 12.319 6.053 1.00 88.00 100 ASN A CA 1
ATOM 819 C C . ASN A 1 100 ? -10.259 10.886 6.358 1.00 88.00 100 ASN A C 1
ATOM 821 O O . ASN A 1 100 ? -11.446 10.570 6.309 1.00 88.00 100 ASN A O 1
ATOM 825 N N . ILE A 1 101 ? -9.290 10.006 6.602 1.00 89.12 101 ILE A N 1
ATOM 826 C CA . ILE A 1 101 ? -9.525 8.585 6.866 1.00 89.12 101 ILE A CA 1
ATOM 827 C C . ILE A 1 101 ? -10.401 8.365 8.112 1.00 89.12 101 ILE A C 1
ATOM 829 O O . ILE A 1 101 ? -11.210 7.439 8.129 1.00 89.12 101 ILE A O 1
ATOM 833 N N . GLU A 1 102 ? -10.317 9.258 9.103 1.00 83.06 102 GLU A N 1
ATOM 834 C CA . GLU A 1 102 ? -11.081 9.203 10.358 1.00 83.06 102 GLU A CA 1
ATOM 835 C C . GLU A 1 102 ? -12.594 9.392 10.145 1.00 83.06 102 GLU A C 1
ATOM 837 O O . GLU A 1 102 ? -13.399 8.838 10.890 1.00 83.06 102 GLU A O 1
ATOM 842 N N . GLU A 1 103 ? -13.005 10.114 9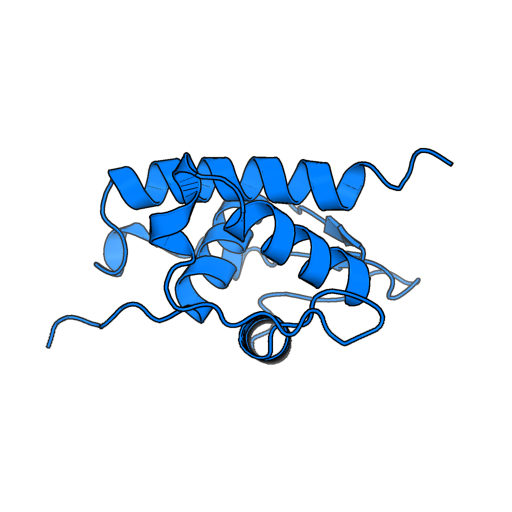.096 1.00 83.50 103 GLU A N 1
ATOM 843 C CA . GLU A 1 103 ? -14.423 10.331 8.765 1.00 83.50 103 GLU A CA 1
ATOM 844 C C . GLU A 1 103 ? -15.073 9.152 8.025 1.00 83.50 103 GLU A C 1
ATOM 846 O O . GLU A 1 103 ? -16.293 9.125 7.870 1.00 83.50 103 GLU A O 1
ATOM 851 N N . THR A 1 104 ? -14.291 8.178 7.552 1.00 82.69 104 THR A N 1
ATOM 852 C CA . THR A 1 1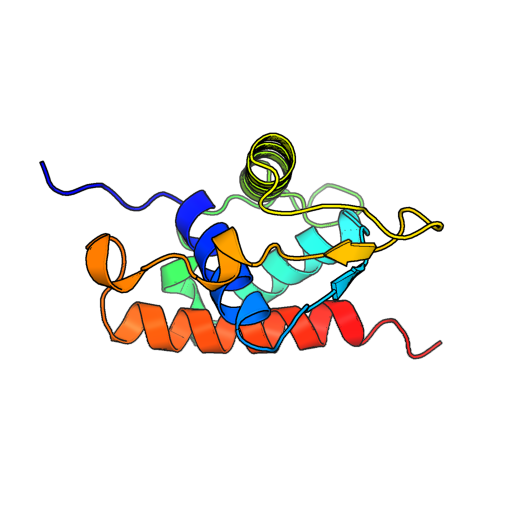04 ? -14.803 7.115 6.667 1.00 82.69 104 THR A CA 1
ATOM 853 C C . THR A 1 104 ? -15.486 5.959 7.397 1.00 82.69 104 THR A C 1
ATOM 855 O O . THR A 1 104 ? -16.118 5.129 6.758 1.00 82.69 104 THR A O 1
ATOM 858 N N . GLU A 1 105 ? -15.362 5.870 8.726 1.00 88.19 105 GLU A N 1
ATOM 859 C CA . GLU A 1 105 ? -15.790 4.713 9.541 1.00 88.19 105 GLU A CA 1
ATOM 860 C C . GLU A 1 105 ? -15.220 3.341 9.079 1.00 88.19 105 GLU A C 1
ATOM 862 O O . GLU A 1 105 ? -15.582 2.311 9.650 1.00 88.19 105 GLU A O 1
ATOM 867 N N . LEU A 1 106 ? -14.311 3.306 8.089 1.00 91.12 106 LEU A N 1
ATOM 868 C CA . LEU A 1 106 ? -13.752 2.084 7.483 1.00 91.12 106 LEU A CA 1
ATOM 869 C C . LEU A 1 106 ? -12.705 1.395 8.366 1.00 91.12 106 LEU A C 1
ATOM 871 O O . LEU A 1 106 ? -12.479 0.190 8.241 1.00 91.12 106 LEU A O 1
ATOM 875 N N . PHE A 1 107 ? -12.047 2.165 9.233 1.00 93.25 107 PHE A N 1
ATOM 876 C CA . PHE A 1 107 ? -10.927 1.729 10.059 1.00 93.25 107 PHE A CA 1
ATOM 877 C C . PHE A 1 107 ? -11.138 2.194 11.497 1.00 93.25 107 PHE A C 1
ATOM 879 O O . PHE A 1 107 ? -11.492 3.347 11.741 1.00 93.25 107 PHE A O 1
ATOM 886 N N . ASN A 1 108 ? -10.918 1.298 12.458 1.00 92.50 108 ASN A N 1
ATOM 887 C CA . ASN A 1 108 ? -10.862 1.678 13.870 1.00 92.50 108 ASN A CA 1
ATOM 888 C C . ASN A 1 108 ? -9.450 2.167 14.251 1.00 92.50 108 ASN A C 1
ATOM 890 O O . ASN A 1 108 ? -8.508 2.030 13.476 1.00 92.50 108 ASN A O 1
ATOM 894 N N . GLU A 1 109 ? -9.283 2.696 15.465 1.00 92.00 109 GLU A N 1
ATOM 895 C CA . GLU A 1 109 ? -7.992 3.219 15.949 1.00 92.00 109 GLU A CA 1
ATOM 896 C C . GLU A 1 109 ? -6.845 2.196 15.851 1.00 92.00 109 GLU A C 1
ATOM 898 O O . GLU A 1 109 ? -5.736 2.543 15.450 1.00 92.00 109 GLU A O 1
ATOM 903 N N . ASN A 1 110 ? -7.114 0.919 16.141 1.00 93.50 110 ASN A N 1
ATOM 904 C CA . ASN A 1 110 ? -6.107 -0.134 16.031 1.00 93.50 110 ASN A CA 1
ATOM 905 C C . ASN A 1 110 ? -5.719 -0.398 14.567 1.00 93.50 110 ASN A C 1
ATOM 907 O O . ASN A 1 110 ? -4.541 -0.582 14.273 1.00 93.50 110 ASN A O 1
ATOM 911 N N . ASP A 1 111 ? -6.676 -0.380 13.636 1.00 95.31 111 ASP A N 1
ATOM 912 C CA . ASP A 1 111 ? -6.375 -0.496 12.206 1.00 95.31 111 ASP A CA 1
ATOM 913 C C . ASP A 1 111 ? -5.508 0.675 11.726 1.00 95.31 111 ASP A C 1
ATOM 915 O O . ASP A 1 111 ? -4.569 0.461 10.964 1.00 95.31 111 ASP A O 1
ATOM 919 N N . ILE A 1 112 ? -5.774 1.899 12.198 1.00 94.94 112 ILE A N 1
ATOM 920 C CA . ILE A 1 112 ? -4.982 3.092 11.857 1.00 94.94 112 ILE A CA 1
ATOM 921 C C . ILE A 1 112 ? -3.518 2.931 12.287 1.00 94.94 112 ILE A C 1
ATOM 923 O O . ILE A 1 112 ? -2.611 3.212 11.498 1.00 94.94 112 ILE A O 1
ATOM 927 N N . ASP A 1 113 ? -3.266 2.431 13.497 1.00 95.31 113 ASP A N 1
ATOM 928 C CA . ASP A 1 113 ? -1.902 2.173 13.973 1.00 95.31 113 ASP A CA 1
ATOM 929 C C . ASP A 1 113 ? -1.192 1.104 13.126 1.00 95.31 113 ASP A C 1
ATOM 931 O O . ASP A 1 113 ? -0.020 1.261 12.756 1.00 95.31 113 ASP A O 1
ATOM 935 N N . LEU A 1 114 ? -1.905 0.035 12.754 1.00 97.06 114 LEU A N 1
ATOM 936 C CA . LEU A 1 114 ? -1.379 -1.004 11.867 1.00 97.06 114 LEU A CA 1
ATOM 937 C C . LEU A 1 114 ? -1.107 -0.470 10.453 1.00 97.06 114 LEU A C 1
ATOM 939 O O . LEU A 1 114 ? -0.093 -0.827 9.855 1.00 97.06 114 LEU A O 1
ATOM 943 N N . LEU A 1 115 ? -1.954 0.416 9.929 1.00 96.81 115 LEU A N 1
ATOM 944 C CA . LEU A 1 115 ? -1.790 1.042 8.615 1.00 96.81 115 LEU A CA 1
ATOM 945 C C . LEU A 1 115 ? -0.576 1.973 8.570 1.00 96.81 115 LEU A C 1
ATOM 947 O O . LEU A 1 115 ? 0.196 1.915 7.613 1.00 96.81 115 LEU A O 1
ATOM 951 N N . LYS A 1 116 ? -0.346 2.776 9.616 1.00 95.75 116 LYS A N 1
ATOM 952 C CA . LYS A 1 116 ? 0.871 3.597 9.749 1.00 95.75 116 LYS A CA 1
ATOM 953 C C . LYS A 1 116 ? 2.125 2.727 9.798 1.00 95.75 116 LYS A C 1
ATOM 955 O O . LYS A 1 116 ? 3.119 3.013 9.128 1.00 95.75 116 LYS A O 1
ATOM 960 N N . LYS A 1 117 ? 2.071 1.618 10.542 1.00 96.44 117 LYS A N 1
ATOM 961 C CA . LYS A 1 117 ? 3.158 0.634 10.584 1.00 96.44 117 LYS A CA 1
ATOM 962 C C . LYS A 1 117 ? 3.400 -0.012 9.217 1.00 96.44 117 LYS A C 1
ATOM 964 O O . LYS A 1 117 ? 4.553 -0.144 8.804 1.00 96.44 117 LYS A O 1
ATOM 969 N N . ALA A 1 118 ? 2.335 -0.393 8.516 1.00 97.44 118 ALA A N 1
ATOM 970 C CA . ALA A 1 118 ? 2.401 -0.968 7.178 1.00 97.44 118 ALA A CA 1
ATOM 971 C C . ALA A 1 118 ? 2.975 0.030 6.163 1.00 97.44 118 ALA A C 1
ATOM 973 O O . ALA A 1 118 ? 3.821 -0.358 5.364 1.00 97.44 118 ALA A O 1
ATOM 974 N N . ALA A 1 119 ? 2.596 1.309 6.236 1.00 96.12 119 ALA A N 1
ATOM 975 C CA . ALA A 1 119 ? 3.169 2.382 5.426 1.00 96.12 119 ALA A CA 1
ATOM 976 C C . ALA A 1 119 ? 4.679 2.503 5.635 1.00 96.12 119 ALA A C 1
ATOM 978 O O . ALA A 1 119 ? 5.434 2.461 4.664 1.00 96.12 119 ALA A O 1
ATOM 979 N N . LYS A 1 120 ? 5.146 2.540 6.889 1.00 95.00 120 LYS A N 1
ATOM 980 C CA . LYS A 1 120 ? 6.586 2.618 7.155 1.00 95.00 120 LYS A CA 1
ATOM 981 C C . LYS A 1 120 ? 7.350 1.407 6.614 1.00 95.00 120 LYS A C 1
ATOM 983 O O . LYS A 1 120 ? 8.370 1.564 5.950 1.00 95.00 120 LYS A O 1
ATOM 988 N N . LYS A 1 121 ? 6.828 0.198 6.832 1.00 95.69 121 LYS A N 1
ATOM 989 C CA . LYS A 1 121 ? 7.435 -1.023 6.283 1.00 95.69 121 LYS A CA 1
ATOM 990 C C . LYS A 1 121 ? 7.409 -1.044 4.754 1.00 95.69 121 LYS A C 1
ATOM 992 O O . LYS A 1 121 ? 8.393 -1.440 4.140 1.00 95.69 121 LYS A O 1
ATOM 997 N N . PHE A 1 122 ? 6.314 -0.608 4.130 1.00 96.00 122 PHE A N 1
ATOM 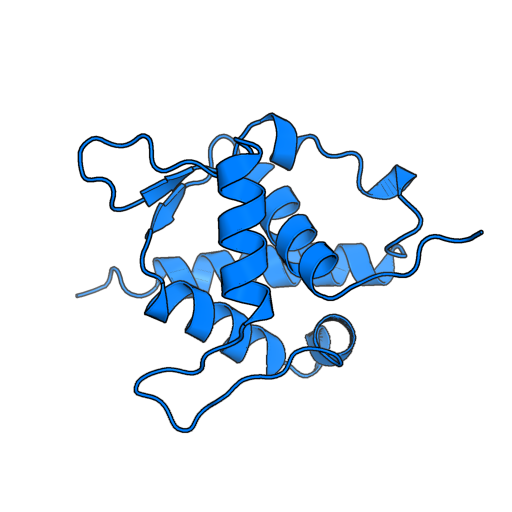998 C CA . PHE A 1 122 ? 6.223 -0.492 2.676 1.00 96.00 122 PHE A CA 1
ATOM 999 C C . PHE A 1 122 ? 7.337 0.402 2.135 1.00 96.00 122 PHE A C 1
ATOM 1001 O O . PHE A 1 122 ? 8.034 0.005 1.204 1.00 96.00 122 PHE A O 1
ATOM 1008 N N . GLU A 1 123 ? 7.520 1.584 2.733 1.00 94.31 123 GLU A N 1
ATOM 1009 C CA . GLU A 1 123 ? 8.597 2.510 2.387 1.00 94.31 123 GLU A CA 1
ATOM 1010 C C . GLU A 1 123 ? 9.965 1.817 2.433 1.00 94.31 123 GLU A C 1
ATOM 1012 O O . GLU A 1 123 ? 10.723 1.899 1.464 1.00 94.31 123 GLU A O 1
ATOM 1017 N N . ASP A 1 124 ? 10.264 1.109 3.522 1.00 93.44 124 ASP A N 1
ATOM 1018 C CA . ASP A 1 124 ? 11.536 0.407 3.686 1.00 93.44 124 ASP A CA 1
ATOM 1019 C C . ASP A 1 124 ? 11.736 -0.649 2.585 1.00 93.44 124 ASP A C 1
ATOM 1021 O O . ASP A 1 124 ? 12.793 -0.695 1.955 1.00 93.44 124 ASP A O 1
ATOM 1025 N N . LEU A 1 125 ? 10.705 -1.438 2.271 1.00 94.19 125 LEU A N 1
ATOM 1026 C CA . LEU A 1 125 ? 10.747 -2.476 1.232 1.00 94.19 125 LEU A CA 1
ATOM 1027 C C . LEU A 1 125 ? 10.970 -1.890 -0.169 1.00 94.19 125 LEU A C 1
ATOM 1029 O O . LEU A 1 125 ? 11.786 -2.387 -0.957 1.00 94.19 125 LEU A O 1
ATOM 1033 N N . VAL A 1 126 ? 10.285 -0.791 -0.494 1.00 91.38 126 VAL A N 1
ATOM 1034 C CA . VAL A 1 126 ? 10.430 -0.148 -1.805 1.00 91.38 126 VAL A CA 1
ATOM 1035 C C . VAL A 1 126 ? 11.692 0.710 -1.917 1.00 91.38 126 VAL A C 1
ATOM 1037 O O . VAL A 1 126 ? 12.115 0.985 -3.042 1.00 91.38 126 VAL A O 1
ATOM 1040 N N . LYS A 1 127 ? 12.359 1.069 -0.813 1.00 85.06 127 LYS A N 1
ATOM 1041 C CA . LYS A 1 127 ? 13.645 1.795 -0.816 1.00 85.06 127 LYS A CA 1
ATOM 1042 C C . LYS A 1 127 ? 14.875 0.891 -0.681 1.00 85.06 127 LYS A C 1
ATOM 1044 O O . LYS A 1 127 ? 15.890 1.179 -1.311 1.00 85.06 127 LYS A O 1
ATOM 1049 N N . ALA A 1 128 ? 14.797 -0.228 0.040 1.00 74.56 128 ALA A N 1
ATOM 1050 C CA . ALA A 1 128 ? 15.946 -1.092 0.345 1.00 74.56 128 ALA A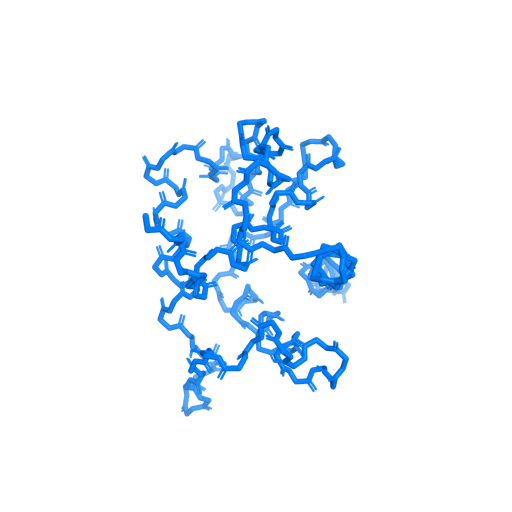 CA 1
ATOM 1051 C C . ALA A 1 128 ? 16.694 -1.620 -0.897 1.00 74.56 128 ALA A C 1
ATOM 1053 O O . ALA A 1 128 ? 17.902 -1.829 -0.845 1.00 74.56 128 ALA A O 1
ATOM 1054 N N . ALA A 1 129 ? 16.026 -1.767 -2.046 1.00 52.97 129 ALA A N 1
ATOM 1055 C CA . ALA A 1 129 ? 16.688 -2.240 -3.271 1.00 52.97 129 ALA A CA 1
ATOM 1056 C C . ALA A 1 129 ? 17.478 -1.172 -4.073 1.00 52.97 129 ALA A C 1
ATOM 1058 O O . ALA A 1 129 ? 17.808 -1.431 -5.225 1.00 52.97 129 ALA A O 1
ATOM 1059 N N . TYR A 1 130 ? 17.771 0.009 -3.507 1.00 44.12 130 TYR A N 1
ATOM 1060 C CA . TYR A 1 130 ? 18.740 0.970 -4.080 1.00 44.12 130 TYR A CA 1
ATOM 1061 C C . TYR A 1 130 ? 20.185 0.754 -3.592 1.00 44.12 130 TYR A C 1
ATOM 1063 O O . TYR A 1 130 ? 21.080 1.502 -3.974 1.00 44.12 130 TYR A O 1
ATOM 1071 N N . ALA A 1 131 ? 20.431 -0.266 -2.766 1.00 34.66 131 ALA A N 1
ATOM 1072 C CA . ALA A 1 131 ? 21.775 -0.686 -2.379 1.00 34.66 131 ALA A CA 1
ATOM 1073 C C . ALA A 1 131 ? 22.320 -1.747 -3.354 1.00 34.66 131 ALA A C 1
ATOM 1075 O O . ALA A 1 131 ? 22.442 -2.917 -2.995 1.00 34.66 131 ALA A O 1
ATOM 1076 N N . LEU A 1 132 ? 22.614 -1.343 -4.593 1.00 33.94 132 LEU A N 1
ATOM 1077 C CA . LEU A 1 132 ? 23.471 -2.087 -5.525 1.00 33.94 132 LEU A CA 1
ATOM 1078 C C . LEU A 1 132 ? 24.448 -1.128 -6.203 1.00 33.94 132 LEU A C 1
ATOM 1080 O O . LEU A 1 132 ? 23.969 -0.186 -6.871 1.00 33.94 132 LEU A O 1
#

pLDDT: mean 89.68, std 12.04, range [33.94, 98.0]